Protein AF-A0A6C8H6G3-F1 (afdb_monomer)

pLDDT: mean 80.12, std 17.0, range [35.94, 97.5]

Radius of gyration: 13.9 Å; Cα contacts (8 Å, |Δi|>4): 33; chains: 1; bounding box: 25×15×40 Å

Mean predicted aligned error: 8.82 Å

Organism: NCBI:txid913083

InterPro domains:
  IPR008712 NinF [PF05810] (1-25)

Foldseek 3Di:
DEPPPPDDEDPPDDHHHPVVVVVCCQVVVPVHRPPPPPPPPD

Secondary structure (DSSP, 8-state):
--TTT-PPPPTT-SSS-HHHHHHHHHHH-TT--TT-------

Sequence (42 aa):
MCAGCNKQLAPDEIYACAECINEWLVYRDPNGDMSNEDIQEQ

Structure (mmCIF, N/CA/C/O backbone):
data_AF-A0A6C8H6G3-F1
#
_entry.id   AF-A0A6C8H6G3-F1
#
loop_
_atom_site.group_PDB
_atom_site.id
_atom_site.type_symbol
_atom_site.label_atom_id
_atom_site.label_alt_id
_atom_site.label_comp_id
_atom_site.label_asym_id
_atom_site.label_entity_id
_atom_site.label_seq_id
_atom_site.pdbx_PDB_ins_code
_atom_site.Cartn_x
_atom_site.Cartn_y
_atom_site.Cartn_z
_atom_site.occupancy
_atom_site.B_iso_or_equiv
_atom_site.auth_seq_id
_atom_site.auth_comp_id
_atom_site.auth_asym_id
_atom_site.auth_atom_id
_atom_site.pdbx_PDB_model_num
ATOM 1 N N . MET A 1 1 ? -4.054 2.108 10.545 1.00 93.50 1 MET A N 1
ATOM 2 C CA . MET A 1 1 ? -3.532 3.256 9.770 1.00 93.50 1 MET A CA 1
ATOM 3 C C . MET A 1 1 ? -2.769 2.718 8.578 1.00 93.50 1 MET A C 1
ATOM 5 O O . MET A 1 1 ? -2.120 1.692 8.725 1.00 93.50 1 MET A O 1
ATOM 9 N N . CYS A 1 2 ? -2.857 3.393 7.434 1.00 96.88 2 CYS A N 1
ATOM 10 C CA . CYS A 1 2 ? -2.101 3.064 6.228 1.00 96.88 2 CYS A CA 1
ATOM 11 C C . CYS A 1 2 ? -0.605 3.336 6.428 1.00 96.88 2 CYS A C 1
ATOM 13 O O . CYS A 1 2 ? -0.239 4.440 6.827 1.00 96.88 2 CYS A O 1
ATOM 15 N N . ALA A 1 3 ? 0.253 2.372 6.085 1.00 94.81 3 ALA A N 1
ATOM 16 C CA 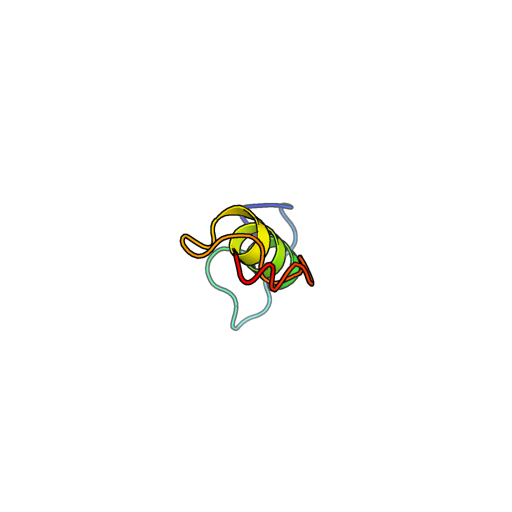. ALA A 1 3 ? 1.707 2.513 6.181 1.00 94.81 3 ALA A CA 1
ATOM 17 C C . ALA A 1 3 ?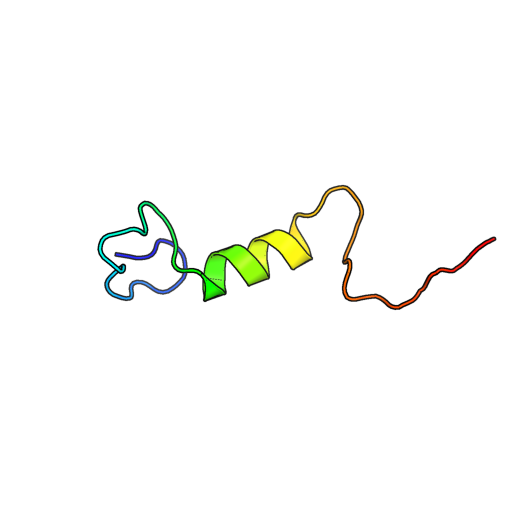 2.307 3.578 5.236 1.00 94.81 3 ALA A C 1
ATOM 19 O O . ALA A 1 3 ? 3.397 4.074 5.503 1.00 94.81 3 ALA A O 1
ATOM 20 N N . GLY A 1 4 ? 1.617 3.927 4.143 1.00 93.50 4 GLY A N 1
ATOM 21 C CA . GLY A 1 4 ? 2.093 4.914 3.166 1.00 93.50 4 GLY A CA 1
ATOM 22 C C . GLY A 1 4 ? 1.702 6.357 3.495 1.00 93.50 4 GLY A C 1
ATOM 23 O O . GLY A 1 4 ? 2.529 7.258 3.409 1.00 93.50 4 GLY A O 1
ATOM 24 N N . CYS A 1 5 ? 0.448 6.585 3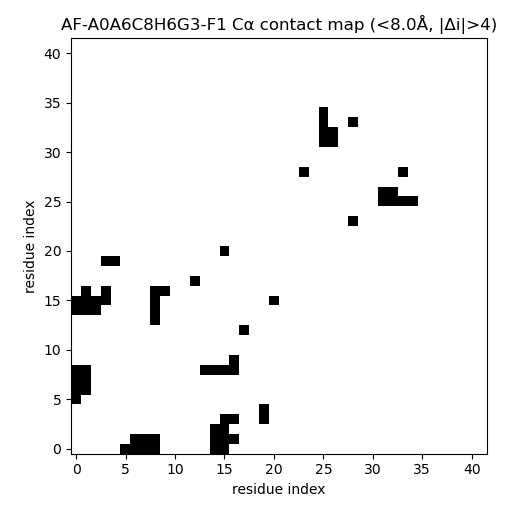.895 1.00 96.12 5 CYS A N 1
ATOM 25 C CA . CYS A 1 5 ? -0.109 7.937 4.041 1.00 96.12 5 CYS A CA 1
ATOM 26 C C . CYS A 1 5 ? -0.752 8.223 5.408 1.00 96.12 5 CYS A C 1
ATOM 28 O O . CYS A 1 5 ? -1.368 9.269 5.588 1.00 96.12 5 CYS A O 1
ATOM 30 N N . ASN A 1 6 ? -0.644 7.306 6.378 1.00 95.94 6 ASN A N 1
ATOM 31 C CA . ASN A 1 6 ? -1.210 7.411 7.733 1.00 95.94 6 ASN A CA 1
ATOM 32 C C . ASN A 1 6 ? -2.739 7.581 7.835 1.00 95.94 6 ASN A C 1
ATOM 34 O O . ASN A 1 6 ? -3.261 7.712 8.943 1.00 95.94 6 ASN A O 1
ATOM 38 N N . LYS A 1 7 ? -3.496 7.511 6.731 1.00 95.81 7 LYS A N 1
ATOM 39 C CA . LYS A 1 7 ? -4.965 7.569 6.789 1.00 95.81 7 LYS A CA 1
ATOM 40 C C . LYS A 1 7 ? -5.569 6.342 7.485 1.00 95.81 7 LYS A C 1
ATOM 42 O O . LYS A 1 7 ? -4.946 5.277 7.566 1.00 95.81 7 LYS A O 1
ATOM 47 N N . GLN A 1 8 ? -6.785 6.488 8.010 1.00 97.50 8 GLN A N 1
ATOM 48 C CA . GLN A 1 8 ? -7.548 5.361 8.549 1.00 97.50 8 GLN A CA 1
ATOM 49 C C . GLN A 1 8 ? -7.844 4.364 7.419 1.00 97.50 8 GLN A C 1
ATOM 51 O O . GLN A 1 8 ? -8.264 4.769 6.339 1.00 97.50 8 GLN A O 1
ATOM 56 N N . LEU A 1 9 ? -7.592 3.081 7.678 1.00 96.69 9 LEU A N 1
ATOM 57 C CA . LEU A 1 9 ? -7.858 1.998 6.729 1.00 96.69 9 LEU A CA 1
ATOM 58 C C . LEU A 1 9 ? -9.341 1.623 6.752 1.00 96.69 9 LEU A C 1
ATOM 60 O O . LEU A 1 9 ? -9.975 1.714 7.814 1.00 96.69 9 LEU A O 1
ATOM 64 N N . ALA A 1 10 ? -9.863 1.193 5.603 1.00 95.81 10 ALA A N 1
ATOM 65 C CA . ALA A 1 10 ? -11.166 0.545 5.518 1.00 95.81 10 ALA A CA 1
ATOM 66 C C . ALA A 1 10 ? -11.152 -0.812 6.261 1.00 95.81 10 ALA A C 1
ATOM 68 O O . ALA A 1 10 ? -10.075 -1.353 6.525 1.00 95.81 10 ALA A O 1
ATOM 69 N N . PRO A 1 11 ? -12.317 -1.373 6.643 1.00 96.00 11 PRO A N 1
ATOM 70 C CA . PRO A 1 11 ? -12.380 -2.613 7.428 1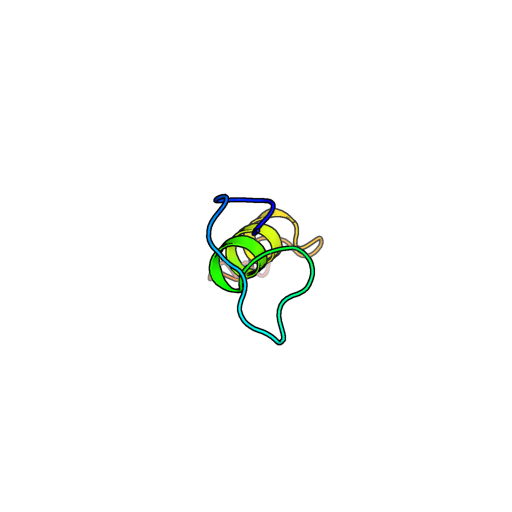.00 96.00 11 PRO A CA 1
ATOM 71 C C . PRO A 1 11 ? -11.707 -3.826 6.768 1.00 96.00 11 PRO A C 1
ATOM 73 O O . PRO A 1 11 ? -11.315 -4.763 7.457 1.00 96.00 11 PRO A O 1
ATOM 76 N N . ASP A 1 12 ? -11.605 -3.811 5.445 1.00 95.75 12 ASP A N 1
ATOM 77 C CA . ASP A 1 12 ? -11.027 -4.841 4.587 1.00 95.75 12 ASP A CA 1
ATOM 78 C C . ASP A 1 12 ? -9.546 -4.599 4.243 1.00 95.75 12 ASP A C 1
ATOM 80 O O . ASP A 1 12 ? -8.888 -5.468 3.672 1.00 95.75 12 ASP A O 1
ATOM 84 N N . GLU A 1 13 ? -8.983 -3.456 4.636 1.00 93.88 13 GLU A N 1
ATOM 85 C CA . GLU A 1 13 ? -7.586 -3.109 4.386 1.00 93.88 13 GLU A CA 1
ATOM 86 C C . GLU A 1 13 ? -6.715 -3.401 5.623 1.00 93.88 13 GLU A C 1
ATOM 88 O O . GLU A 1 13 ? -7.000 -2.956 6.736 1.00 93.88 13 GLU A O 1
ATOM 93 N N . ILE A 1 14 ? 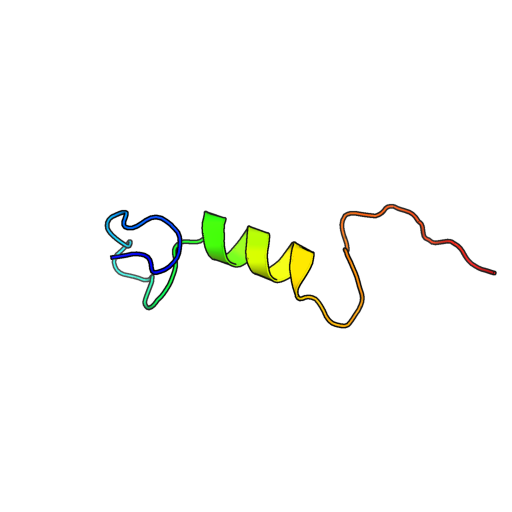-5.604 -4.126 5.437 1.00 92.38 14 ILE A N 1
ATOM 94 C CA . ILE A 1 14 ? -4.771 -4.614 6.557 1.00 92.38 14 ILE A CA 1
ATOM 95 C C . ILE A 1 14 ? -3.515 -3.754 6.785 1.00 92.38 14 ILE A C 1
ATOM 97 O O . ILE A 1 14 ? -3.143 -3.499 7.930 1.00 92.38 14 ILE A O 1
ATOM 101 N N . TYR A 1 15 ? -2.843 -3.309 5.716 1.00 92.19 15 TYR A N 1
ATOM 102 C CA . TYR A 1 15 ? -1.500 -2.706 5.805 1.00 92.19 15 TYR A CA 1
ATOM 103 C C . TYR A 1 15 ? -1.383 -1.339 5.124 1.00 92.19 15 TYR A C 1
ATOM 105 O O . TYR A 1 15 ? -0.847 -0.382 5.688 1.00 92.19 15 TYR A O 1
ATOM 113 N N . ALA A 1 16 ? -1.909 -1.231 3.911 1.00 95.31 16 ALA A N 1
ATOM 114 C CA . ALA A 1 16 ? -1.901 -0.013 3.124 1.00 95.31 16 ALA A CA 1
ATOM 115 C C . ALA A 1 16 ? -3.252 0.138 2.434 1.00 95.31 16 ALA A C 1
ATOM 117 O O . ALA A 1 16 ? -3.948 -0.851 2.204 1.00 95.31 16 ALA A O 1
ATOM 118 N N . CYS A 1 17 ? -3.619 1.379 2.138 1.00 96.19 17 CYS A N 1
ATOM 119 C CA . CYS A 1 17 ? -4.840 1.650 1.404 1.00 96.19 17 CYS A CA 1
ATOM 120 C C . CYS A 1 17 ? -4.675 1.330 -0.084 1.00 96.19 17 CYS A C 1
ATOM 122 O O . CYS A 1 17 ? -3.548 1.338 -0.590 1.00 96.19 17 CYS A O 1
ATOM 124 N N . ALA A 1 18 ? -5.790 1.173 -0.798 1.00 93.31 18 ALA A N 1
ATOM 125 C CA . ALA A 1 18 ? -5.791 0.889 -2.235 1.00 93.31 18 ALA A CA 1
ATOM 126 C C . ALA A 1 18 ? -4.911 1.853 -3.059 1.00 93.31 18 ALA A C 1
ATOM 128 O O . ALA A 1 18 ? -4.148 1.403 -3.905 1.00 93.31 18 ALA A O 1
ATOM 129 N N . GLU A 1 19 ? -4.942 3.161 -2.773 1.00 92.69 19 GLU A N 1
ATOM 130 C CA . GLU A 1 19 ? -4.099 4.166 -3.453 1.00 92.69 19 GLU A CA 1
ATOM 131 C C . GLU A 1 19 ? -2.596 3.864 -3.321 1.00 92.69 19 GLU A C 1
ATOM 133 O O . GLU A 1 19 ? -1.903 3.728 -4.324 1.00 92.69 19 GLU A O 1
ATOM 138 N N . CYS A 1 20 ? -2.097 3.687 -2.092 1.00 93.25 20 CYS A N 1
ATOM 139 C CA . CYS A 1 20 ? -0.685 3.390 -1.850 1.00 93.25 20 CYS A CA 1
ATOM 140 C C . CYS A 1 20 ? -0.274 2.013 -2.387 1.00 93.25 20 CYS A C 1
ATOM 142 O O . CYS A 1 20 ? 0.859 1.856 -2.833 1.00 93.25 20 CYS A O 1
ATOM 144 N N . ILE A 1 21 ? -1.166 1.013 -2.349 1.00 90.31 21 ILE A N 1
ATOM 145 C CA . ILE A 1 21 ? -0.887 -0.292 -2.965 1.00 90.31 21 ILE A CA 1
ATOM 146 C C . ILE A 1 21 ? -0.761 -0.148 -4.479 1.00 90.31 21 ILE A C 1
ATOM 148 O O . ILE A 1 21 ? 0.200 -0.660 -5.040 1.00 90.31 21 ILE A O 1
ATOM 152 N N . ASN A 1 22 ? -1.671 0.573 -5.133 1.00 87.19 22 ASN A N 1
ATOM 153 C CA . ASN A 1 22 ? -1.621 0.775 -6.579 1.00 87.19 22 ASN A CA 1
ATOM 154 C C . ASN A 1 22 ? -0.331 1.480 -7.012 1.00 87.19 22 ASN A C 1
ATOM 156 O O . ASN A 1 22 ? 0.312 1.030 -7.954 1.00 87.19 22 ASN A O 1
ATOM 160 N N . GLU A 1 23 ? 0.103 2.518 -6.291 1.00 84.00 23 GLU A N 1
ATOM 161 C CA . GLU A 1 23 ? 1.394 3.168 -6.557 1.00 84.00 23 GLU A CA 1
ATOM 162 C C . GLU A 1 23 ? 2.568 2.192 -6.427 1.00 84.00 23 GLU A C 1
ATOM 164 O O . GLU A 1 23 ? 3.465 2.159 -7.268 1.00 84.00 23 GLU A O 1
ATOM 169 N N . TRP A 1 24 ? 2.579 1.363 -5.383 1.00 83.56 24 TRP A N 1
ATOM 170 C CA . TRP A 1 24 ? 3.649 0.384 -5.206 1.00 83.56 24 TRP A CA 1
ATOM 171 C C . TRP A 1 24 ? 3.633 -0.700 -6.268 1.00 83.56 24 TRP A C 1
ATOM 173 O O . TRP A 1 24 ? 4.705 -1.159 -6.644 1.00 83.56 24 TRP A O 1
ATOM 183 N N . LEU A 1 25 ? 2.457 -1.107 -6.741 1.00 78.00 25 LEU A N 1
ATOM 184 C CA . LEU A 1 25 ? 2.346 -2.056 -7.840 1.00 78.00 25 LEU A CA 1
ATOM 185 C C . LEU A 1 25 ? 2.936 -1.460 -9.116 1.00 78.00 25 LEU A C 1
ATOM 187 O O . LEU A 1 25 ? 3.719 -2.138 -9.755 1.00 78.00 25 LEU A O 1
ATOM 191 N N . VAL A 1 26 ? 2.689 -0.185 -9.424 1.00 75.38 26 VAL A N 1
ATOM 192 C CA . VAL A 1 26 ? 3.308 0.481 -10.585 1.00 75.38 26 VAL A CA 1
ATOM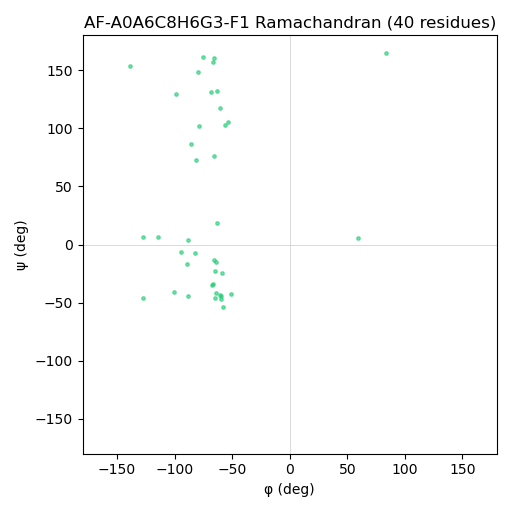 193 C C . VAL A 1 26 ? 4.840 0.484 -10.494 1.00 75.38 26 VAL A C 1
ATOM 195 O O . 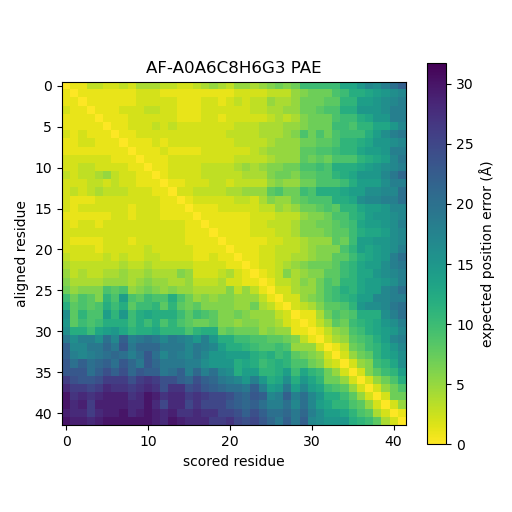VAL A 1 26 ? 5.518 0.113 -11.447 1.00 75.38 26 VAL A O 1
ATOM 198 N N . TYR A 1 27 ? 5.409 0.853 -9.340 1.00 69.12 27 TYR A N 1
ATOM 199 C CA . TYR A 1 27 ? 6.865 1.031 -9.210 1.00 69.12 27 TYR A CA 1
ATOM 200 C C . TYR A 1 27 ? 7.652 -0.222 -8.808 1.00 69.12 27 TYR A C 1
ATOM 202 O O . TYR A 1 27 ? 8.879 -0.234 -8.921 1.00 69.12 27 TYR A O 1
ATOM 210 N N . ARG A 1 28 ? 6.989 -1.255 -8.277 1.00 68.94 28 ARG A N 1
ATOM 211 C CA . ARG A 1 28 ? 7.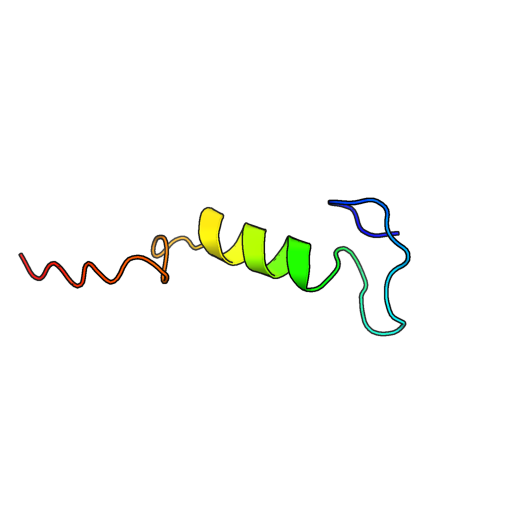626 -2.513 -7.853 1.00 68.94 28 ARG A CA 1
ATOM 212 C C . ARG A 1 28 ? 7.191 -3.713 -8.678 1.00 68.94 28 ARG A C 1
ATOM 214 O O . ARG A 1 28 ? 7.577 -4.823 -8.309 1.00 68.94 28 ARG A O 1
ATOM 221 N N . ASP A 1 29 ? 6.417 -3.529 -9.747 1.00 70.50 29 ASP A N 1
ATOM 222 C CA . ASP A 1 29 ? 6.138 -4.631 -10.660 1.00 70.50 29 ASP A CA 1
ATOM 223 C C . ASP A 1 29 ? 7.469 -5.123 -11.262 1.00 70.50 29 ASP A C 1
ATOM 225 O O . ASP A 1 29 ? 8.170 -4.355 -11.928 1.00 70.50 29 ASP A O 1
ATOM 229 N N . PRO A 1 30 ? 7.871 -6.382 -11.019 1.00 68.75 30 PRO A N 1
ATOM 230 C CA . PRO A 1 30 ? 9.106 -6.925 -11.574 1.00 68.75 30 PRO A CA 1
ATOM 231 C C . PRO A 1 30 ? 9.071 -7.048 -13.105 1.00 68.75 30 PRO A C 1
ATOM 233 O O . PRO A 1 30 ? 10.124 -7.239 -13.710 1.00 68.75 30 PRO A O 1
ATOM 236 N N . ASN A 1 31 ? 7.897 -6.929 -13.731 1.00 74.06 31 ASN A N 1
ATOM 237 C CA . ASN A 1 31 ? 7.715 -6.888 -15.180 1.00 74.06 31 ASN A CA 1
ATOM 238 C C . ASN A 1 31 ? 7.807 -5.461 -15.750 1.00 74.06 31 ASN A C 1
ATOM 240 O O . ASN A 1 31 ? 7.653 -5.283 -16.955 1.00 74.06 31 ASN A O 1
ATOM 244 N N . GLY A 1 32 ? 8.107 -4.463 -14.912 1.00 64.81 32 GLY A N 1
ATOM 245 C CA . GLY A 1 32 ? 8.178 -3.064 -15.315 1.00 64.81 32 GLY A CA 1
ATOM 246 C C . GLY A 1 32 ? 6.812 -2.381 -15.316 1.00 64.81 32 GLY A C 1
ATOM 247 O O . GLY A 1 32 ? 5.766 -3.019 -15.223 1.00 64.81 32 GLY A O 1
ATOM 248 N N . ASP A 1 33 ? 6.846 -1.052 -15.372 1.00 64.88 33 ASP A N 1
ATOM 249 C CA . ASP A 1 33 ? 5.670 -0.186 -15.335 1.00 64.88 33 ASP A CA 1
ATOM 250 C C . ASP A 1 33 ? 4.643 -0.572 -16.421 1.00 64.88 33 ASP A C 1
ATOM 252 O O . ASP A 1 33 ? 4.839 -0.285 -17.601 1.00 64.88 33 ASP A O 1
ATOM 256 N N . MET A 1 34 ? 3.529 -1.207 -16.022 1.00 62.16 34 MET A N 1
ATOM 257 C CA . MET A 1 34 ? 2.422 -1.573 -16.923 1.00 62.16 34 MET A CA 1
ATOM 258 C C . MET A 1 34 ? 1.712 -0.359 -17.540 1.00 62.16 34 MET A C 1
ATOM 260 O O . MET A 1 34 ? 0.938 -0.527 -18.481 1.00 62.16 34 MET A O 1
ATOM 264 N N . SER A 1 35 ? 1.922 0.848 -17.003 1.00 61.09 35 SER A N 1
ATOM 265 C CA . SER A 1 35 ? 1.378 2.082 -17.576 1.00 61.09 35 SER A CA 1
ATOM 266 C C . SER A 1 35 ? 2.225 2.625 -18.725 1.00 61.09 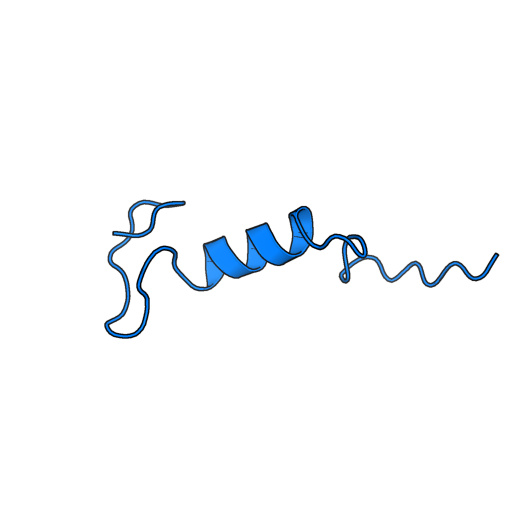35 SER A C 1
ATOM 268 O O . SER A 1 35 ? 1.790 3.546 -19.419 1.00 61.09 35 SER A O 1
ATOM 270 N N . ASN A 1 36 ? 3.396 2.030 -18.972 1.00 56.19 36 ASN A N 1
ATOM 271 C CA . ASN A 1 36 ? 4.168 2.335 -20.155 1.00 56.19 36 ASN A CA 1
ATOM 272 C C . ASN A 1 36 ? 3.558 1.574 -21.344 1.00 56.19 36 ASN A C 1
ATOM 274 O O . ASN A 1 36 ? 3.795 0.382 -21.525 1.00 56.19 36 ASN A O 1
ATOM 278 N N . GLU A 1 37 ? 2.795 2.273 -22.188 1.00 58.59 37 GLU A N 1
ATOM 279 C CA . GLU A 1 37 ? 2.344 1.799 -23.511 1.00 58.59 37 GLU A CA 1
ATOM 280 C C . GLU A 1 37 ? 3.513 1.537 -24.493 1.00 58.59 37 GLU A C 1
ATOM 282 O O . GLU A 1 37 ? 3.310 1.428 -25.700 1.00 58.59 37 GLU A O 1
ATOM 287 N N . ASP A 1 38 ? 4.746 1.384 -24.006 1.00 55.78 38 ASP A N 1
ATOM 288 C CA . ASP A 1 38 ? 5.863 0.862 -24.779 1.00 55.78 38 ASP A CA 1
ATOM 289 C C . ASP A 1 38 ? 5.790 -0.670 -24.801 1.00 55.78 38 ASP A C 1
ATOM 291 O O . ASP A 1 38 ? 6.623 -1.384 -24.239 1.00 55.78 38 ASP A O 1
ATOM 295 N N . ILE A 1 39 ? 4.826 -1.189 -25.564 1.00 58.25 39 ILE A N 1
ATOM 296 C CA . ILE A 1 39 ? 5.079 -2.407 -26.337 1.00 58.25 39 ILE A CA 1
ATOM 297 C C . ILE A 1 39 ? 6.143 -2.024 -27.376 1.00 58.25 39 ILE A C 1
ATOM 299 O O . ILE A 1 39 ? 5.846 -1.794 -28.546 1.00 58.25 39 ILE A O 1
ATOM 303 N N . GLN A 1 40 ? 7.399 -1.898 -26.954 1.00 50.22 40 GLN A N 1
ATOM 304 C CA . GLN A 1 40 ? 8.514 -1.970 -27.883 1.00 50.22 40 GLN A CA 1
ATOM 305 C C . GLN A 1 40 ? 8.854 -3.447 -28.043 1.00 50.22 40 GLN A C 1
ATOM 307 O O . GLN A 1 40 ? 9.708 -4.004 -27.360 1.00 50.22 40 GLN A O 1
ATOM 312 N N . GLU A 1 41 ? 8.147 -4.091 -28.975 1.00 49.94 41 GLU A N 1
ATOM 313 C CA . GLU A 1 41 ? 8.788 -5.125 -29.777 1.00 49.94 41 GLU A CA 1
ATOM 314 C C . GLU A 1 41 ? 10.014 -4.483 -30.447 1.00 49.94 41 GLU A C 1
ATOM 316 O O . GLU A 1 41 ? 9.854 -3.701 -31.392 1.00 49.94 41 GLU A O 1
ATOM 321 N N . GLN A 1 42 ? 11.214 -4.760 -29.917 1.00 35.94 42 GLN A N 1
ATOM 322 C CA . GLN A 1 42 ? 12.462 -5.024 -30.657 1.00 35.94 42 GLN A CA 1
ATOM 323 C C . GLN A 1 42 ? 13.659 -5.260 -29.732 1.00 35.94 42 GLN A C 1
ATOM 325 O O . GLN A 1 42 ? 13.964 -4.382 -28.898 1.00 35.94 42 GLN A O 1
#

Solvent-accessible surface area (backbone atoms only — not comparable to full-atom values): 2779 Å² total; per-residue (Å²): 94,16,75,78,76,63,44,81,53,57,98,87,44,87,54,47,42,73,69,56,48,51,54,46,48,46,77,62,35,90,88,47,51,80,83,55,86,72,82,67,89,125